Protein AF-A0A6H9GE14-F1 (afdb_monomer_lite)

Radius of gyration: 28.81 Å; chains: 1; bounding box: 55×32×83 Å

Organism: NCBI:txid2517783

pLDDT: mean 82.36, std 14.56, range [34.03, 95.12]

Sequence (106 aa):
MEIQNILEEEDREVFMILSQTYLEWKEAVRRQARQEALEEGLQAGLEEERRGMIENLLQVRFGQLDDSFNLVIEGLLSLSPGESSRLLIESAREELFKRFCDLTPQ

Foldseek 3Di:
DPVVVVVVVVVVVVVVVVVVVVVVVVVVVVVVVVVVVVVVVVVVVVLVVLLVVLLVLCCVQPNDDDPLCPQLSVVLSPDDPVVSVCCSVPPDPVVSCCVRVVPPDD

Secondary structure (DSSP, 8-state):
--HHHHHHHHHHHHHHHHHHHHHHHHHHHHHHHHHHHHHHHHHHHHHHHHHHHHHHHHHHHHSS--TTHHHHHHHHHHS-HHHHHHHHHH--HHHHHHHHTS----

Structure (mmCIF, N/CA/C/O backbone):
data_AF-A0A6H9GE14-F1
#
_entry.id   AF-A0A6H9GE14-F1
#
loop_
_atom_site.group_PDB
_atom_site.id
_atom_site.type_symbol
_atom_site.label_atom_id
_atom_site.label_alt_id
_atom_site.label_comp_id
_atom_site.label_asym_id
_atom_site.label_entity_id
_atom_site.label_seq_id
_atom_site.pdbx_PDB_ins_code
_atom_site.Cartn_x
_atom_site.Cartn_y
_atom_site.Cartn_z
_atom_site.occupancy
_atom_site.B_iso_or_equiv
_atom_site.auth_seq_id
_atom_site.auth_comp_id
_atom_site.auth_asym_id
_atom_site.auth_atom_id
_atom_site.pdbx_PDB_model_num
ATOM 1 N N . MET A 1 1 ? 36.134 -4.256 -63.008 1.00 47.47 1 MET A N 1
ATOM 2 C CA . MET A 1 1 ? 34.728 -4.560 -62.667 1.00 47.47 1 MET A CA 1
ATOM 3 C C . MET A 1 1 ? 34.713 -5.024 -61.210 1.00 47.47 1 MET A C 1
ATOM 5 O O . MET A 1 1 ? 34.406 -6.168 -60.939 1.00 47.47 1 MET A O 1
ATOM 9 N N . GLU A 1 2 ? 35.164 -4.162 -60.290 1.00 50.88 2 GLU A N 1
ATOM 10 C CA . GLU A 1 2 ? 35.432 -4.533 -58.879 1.00 50.88 2 GLU A CA 1
ATOM 11 C C . GLU A 1 2 ? 34.787 -3.550 -57.886 1.00 50.88 2 GLU A C 1
ATOM 13 O O . GLU A 1 2 ? 34.406 -3.944 -56.795 1.00 50.88 2 GLU A O 1
ATOM 18 N N . ILE A 1 3 ? 34.552 -2.296 -58.294 1.00 48.44 3 ILE A N 1
ATOM 19 C CA . ILE A 1 3 ? 33.954 -1.254 -57.439 1.00 48.44 3 ILE A CA 1
ATOM 20 C C . ILE A 1 3 ? 32.456 -1.504 -57.169 1.00 48.44 3 ILE A C 1
ATOM 22 O O . ILE A 1 3 ? 31.959 -1.144 -56.110 1.00 48.44 3 ILE A O 1
ATOM 26 N N . GLN A 1 4 ? 31.735 -2.155 -58.091 1.00 46.47 4 GLN A N 1
ATOM 27 C CA . GLN A 1 4 ? 30.304 -2.456 -57.913 1.00 46.47 4 GLN A CA 1
ATOM 28 C C . GLN A 1 4 ? 30.044 -3.562 -56.876 1.00 46.47 4 GLN A C 1
ATOM 30 O O . GLN A 1 4 ? 29.018 -3.520 -56.215 1.00 46.47 4 GLN A O 1
ATOM 35 N N . ASN A 1 5 ? 30.979 -4.503 -56.689 1.00 53.50 5 ASN A N 1
ATOM 36 C CA . ASN A 1 5 ? 30.826 -5.581 -55.702 1.00 53.50 5 ASN A CA 1
ATOM 37 C C . ASN A 1 5 ? 31.083 -5.106 -54.265 1.00 53.50 5 ASN A C 1
ATOM 39 O O . ASN A 1 5 ? 30.435 -5.591 -53.350 1.00 53.50 5 ASN A O 1
ATOM 43 N N . ILE A 1 6 ? 32.005 -4.157 -54.062 1.00 51.50 6 ILE A N 1
ATOM 44 C CA . ILE A 1 6 ? 32.361 -3.665 -52.719 1.00 51.50 6 ILE A CA 1
ATOM 45 C C . ILE A 1 6 ? 31.201 -2.865 -52.109 1.00 51.50 6 ILE A C 1
ATOM 47 O O . ILE A 1 6 ? 30.868 -3.077 -50.950 1.00 51.50 6 ILE A O 1
ATOM 51 N N . LEU A 1 7 ? 30.534 -2.024 -52.911 1.00 52.91 7 LEU A N 1
ATOM 52 C CA . LEU A 1 7 ? 29.354 -1.267 -52.475 1.00 52.91 7 LEU A CA 1
ATOM 53 C C . LEU A 1 7 ? 28.173 -2.187 -52.112 1.00 52.91 7 LEU A C 1
ATOM 55 O O . LEU A 1 7 ? 27.518 -1.949 -51.107 1.00 52.91 7 LEU A O 1
ATOM 59 N N . GLU A 1 8 ? 27.932 -3.272 -52.861 1.00 60.59 8 GLU A N 1
ATOM 60 C CA . GLU A 1 8 ? 26.873 -4.238 -52.517 1.00 60.59 8 GLU A CA 1
ATOM 61 C C . GLU A 1 8 ? 27.186 -5.068 -51.260 1.00 60.59 8 GLU A C 1
ATOM 63 O O . GLU A 1 8 ? 26.264 -5.433 -50.528 1.00 60.59 8 GLU A O 1
ATOM 68 N N . GLU A 1 9 ? 28.456 -5.396 -51.008 1.00 61.00 9 GLU A N 1
ATOM 69 C CA . GLU A 1 9 ? 28.880 -6.148 -49.819 1.00 61.00 9 GLU A CA 1
ATOM 70 C C . GLU A 1 9 ? 28.808 -5.270 -48.556 1.00 61.00 9 GLU A C 1
ATOM 72 O O . GLU A 1 9 ? 28.245 -5.694 -47.546 1.00 61.00 9 GLU A O 1
ATOM 77 N N . GLU A 1 10 ? 29.281 -4.020 -48.638 1.00 60.06 10 GLU A N 1
ATOM 78 C CA . GLU A 1 10 ? 29.185 -3.022 -47.562 1.00 60.06 10 GLU A CA 1
ATOM 79 C C . GLU A 1 10 ? 27.720 -2.672 -47.248 1.00 60.06 10 GLU A C 1
ATOM 81 O O . GLU A 1 10 ? 27.325 -2.652 -46.080 1.00 60.06 10 GLU A O 1
ATOM 86 N N . ASP A 1 11 ? 26.872 -2.491 -48.269 1.00 61.00 11 ASP A N 1
ATOM 87 C CA . ASP A 1 11 ? 25.435 -2.240 -48.088 1.00 61.00 11 ASP A CA 1
ATOM 88 C C . ASP A 1 11 ? 24.718 -3.436 -47.430 1.00 61.00 11 ASP A C 1
ATOM 90 O O . ASP A 1 11 ? 23.806 -3.257 -46.614 1.00 61.00 11 ASP A O 1
ATOM 94 N N . ARG A 1 12 ? 25.144 -4.672 -47.729 1.00 65.38 12 ARG A N 1
ATOM 95 C CA . ARG A 1 12 ? 24.634 -5.890 -47.072 1.00 65.38 12 ARG A CA 1
ATOM 96 C C . ARG A 1 12 ? 25.097 -6.004 -45.628 1.00 65.38 12 ARG A C 1
ATOM 98 O O . ARG A 1 12 ? 24.292 -6.386 -44.778 1.00 65.38 12 ARG A O 1
ATOM 105 N N . GLU A 1 13 ? 26.354 -5.688 -45.342 1.00 68.62 13 GLU A N 1
ATOM 106 C CA . GLU A 1 13 ? 26.904 -5.721 -43.987 1.00 68.62 13 GLU A CA 1
ATOM 107 C C . GLU A 1 13 ? 26.214 -4.676 -43.099 1.00 68.62 13 GLU A C 1
ATOM 109 O O . GLU A 1 13 ? 25.724 -5.006 -42.016 1.00 68.62 13 GLU A O 1
ATOM 114 N N . VAL A 1 14 ? 26.041 -3.451 -43.603 1.00 68.88 14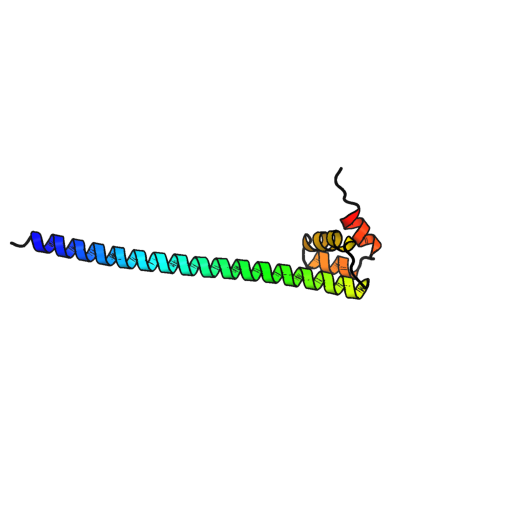 VAL A N 1
ATOM 115 C CA . VAL A 1 14 ? 25.290 -2.385 -42.923 1.00 68.88 14 VAL A CA 1
ATOM 116 C C . VAL A 1 14 ? 23.832 -2.792 -42.705 1.00 68.88 14 VAL A C 1
ATOM 118 O O . VAL A 1 14 ? 23.313 -2.636 -41.599 1.00 68.88 14 VAL A O 1
ATOM 121 N N . PHE A 1 15 ? 23.162 -3.368 -43.706 1.00 64.50 15 PHE A N 1
ATOM 122 C CA . PHE A 1 15 ? 21.787 -3.855 -43.560 1.00 64.50 15 PHE A CA 1
ATOM 123 C C . PHE A 1 15 ? 21.664 -4.984 -42.524 1.00 64.50 15 PHE A C 1
ATOM 125 O O . PHE A 1 15 ? 20.700 -5.019 -41.751 1.00 64.50 15 PHE A O 1
ATOM 132 N N . MET A 1 16 ? 22.639 -5.894 -42.475 1.00 65.50 16 MET A N 1
ATOM 133 C CA . MET A 1 16 ? 22.686 -6.994 -41.511 1.00 65.50 16 MET A CA 1
ATOM 134 C C . MET A 1 16 ? 22.879 -6.473 -40.083 1.00 65.50 16 MET A C 1
ATOM 136 O O . MET A 1 16 ? 22.131 -6.865 -39.186 1.00 65.50 16 MET A O 1
ATOM 140 N N . ILE A 1 17 ? 23.803 -5.529 -39.884 1.00 74.19 17 ILE A N 1
ATOM 141 C CA . ILE A 1 17 ? 24.044 -4.873 -38.592 1.00 74.19 17 ILE A CA 1
ATOM 142 C C . ILE A 1 17 ? 22.808 -4.080 -38.151 1.00 74.19 17 ILE A C 1
ATOM 144 O O . ILE A 1 17 ? 22.381 -4.189 -37.002 1.00 74.19 17 ILE A O 1
ATOM 148 N N . LEU A 1 18 ? 22.181 -3.313 -39.046 1.00 67.81 18 LEU A N 1
ATOM 149 C CA . LEU A 1 18 ? 20.974 -2.543 -38.724 1.00 67.81 18 LEU A CA 1
ATOM 150 C C . LEU A 1 18 ? 19.780 -3.447 -38.387 1.00 67.81 18 LEU A C 1
ATOM 152 O O . LEU A 1 18 ? 19.027 -3.158 -37.458 1.00 67.81 18 LEU A O 1
ATOM 156 N N . SER A 1 19 ? 19.625 -4.573 -39.085 1.00 74.62 19 SER A N 1
ATOM 157 C CA . SER A 1 19 ? 18.585 -5.564 -38.780 1.00 74.62 19 SER A CA 1
ATOM 158 C C . SER A 1 19 ? 18.813 -6.227 -37.420 1.00 74.62 19 SER A C 1
ATOM 160 O O . SER A 1 19 ? 17.869 -6.390 -36.643 1.00 74.62 19 SER A O 1
ATOM 162 N N . GLN A 1 20 ? 20.067 -6.566 -37.112 1.00 75.75 20 GLN A N 1
ATOM 163 C CA . GLN A 1 20 ? 20.462 -7.168 -35.842 1.00 75.75 20 GLN A CA 1
ATOM 164 C C . GLN A 1 20 ? 20.272 -6.189 -34.674 1.00 75.75 20 GLN A C 1
ATOM 166 O O . GLN A 1 20 ? 19.603 -6.516 -33.697 1.00 75.75 20 GLN A O 1
ATOM 171 N N . THR A 1 21 ? 20.765 -4.959 -34.808 1.00 80.25 21 THR A N 1
ATOM 172 C CA . THR A 1 21 ? 20.618 -3.906 -33.789 1.00 80.25 21 THR A CA 1
ATOM 173 C C . THR A 1 21 ? 19.156 -3.516 -33.561 1.00 80.25 21 THR A C 1
ATOM 175 O O . THR A 1 21 ? 18.749 -3.307 -32.419 1.00 80.25 21 THR A O 1
ATOM 178 N N . TYR A 1 22 ? 18.324 -3.482 -34.608 1.00 69.69 22 TYR A N 1
ATOM 179 C CA . TYR A 1 22 ? 16.879 -3.284 -34.460 1.00 69.69 22 TYR A CA 1
ATOM 180 C C . TYR A 1 22 ? 16.215 -4.427 -33.681 1.00 69.69 22 TYR A C 1
ATOM 182 O O . TYR A 1 22 ? 15.356 -4.183 -32.826 1.00 69.69 22 TYR A O 1
ATOM 190 N N . LEU A 1 23 ? 16.605 -5.677 -33.952 1.00 79.12 23 LEU A N 1
ATOM 191 C CA . LEU A 1 23 ? 16.084 -6.838 -33.235 1.00 79.12 23 LEU A CA 1
ATOM 192 C C . LEU A 1 23 ? 16.498 -6.812 -31.758 1.00 79.12 23 LEU A C 1
ATOM 194 O O . LEU A 1 23 ? 15.642 -6.979 -30.887 1.00 79.12 23 LEU A O 1
ATOM 198 N N . GLU A 1 24 ? 17.765 -6.516 -31.477 1.00 90.06 24 GLU A N 1
ATOM 199 C CA . GLU A 1 24 ? 18.302 -6.348 -30.122 1.00 90.06 24 GLU A CA 1
ATOM 200 C C . GLU A 1 24 ? 17.590 -5.227 -29.366 1.00 90.06 24 GLU A C 1
ATOM 202 O O . GLU A 1 24 ? 17.160 -5.422 -28.227 1.00 90.06 24 GLU A O 1
ATOM 207 N N . TRP A 1 25 ? 17.384 -4.075 -30.009 1.00 83.19 25 TRP A N 1
ATOM 208 C CA . TRP A 1 25 ? 16.629 -2.966 -29.434 1.00 83.19 25 TRP A CA 1
ATOM 209 C C . TRP A 1 25 ? 15.188 -3.376 -29.112 1.00 83.19 25 TRP A C 1
ATOM 211 O O . TRP A 1 25 ? 14.699 -3.131 -28.008 1.00 83.19 25 TRP A O 1
ATOM 221 N N . LYS A 1 26 ? 14.508 -4.076 -30.027 1.00 81.38 26 LYS A N 1
ATOM 222 C CA . LYS A 1 26 ? 13.135 -4.559 -29.817 1.00 81.38 26 LYS A CA 1
ATOM 223 C C . LYS A 1 26 ? 13.048 -5.556 -28.662 1.00 81.38 26 LYS A C 1
ATOM 225 O O . LYS A 1 26 ? 12.070 -5.561 -27.911 1.00 81.38 26 LYS A O 1
ATOM 230 N N . GLU A 1 27 ? 14.037 -6.429 -28.519 1.00 91.06 27 GLU A N 1
ATOM 231 C CA . GLU A 1 27 ? 14.129 -7.348 -27.386 1.00 91.06 27 GLU A CA 1
ATOM 232 C C . GLU A 1 27 ? 14.429 -6.629 -26.073 1.00 91.06 27 GLU A C 1
ATOM 234 O O . GLU A 1 27 ? 13.821 -6.972 -25.056 1.00 91.06 27 GLU A O 1
ATOM 239 N N . ALA A 1 28 ? 15.300 -5.620 -26.094 1.00 90.75 28 ALA A N 1
ATOM 240 C CA . ALA A 1 28 ? 15.600 -4.781 -24.940 1.00 90.75 28 ALA A CA 1
ATOM 241 C C . ALA A 1 28 ? 14.349 -4.038 -24.456 1.00 90.75 28 ALA A C 1
ATOM 243 O O . ALA A 1 28 ? 13.999 -4.158 -23.284 1.00 90.75 28 ALA A O 1
ATOM 244 N N . VAL A 1 29 ? 13.605 -3.396 -25.363 1.00 83.12 29 VAL A N 1
ATOM 245 C CA . VAL A 1 29 ? 12.331 -2.724 -25.051 1.00 83.12 29 VAL A CA 1
ATOM 246 C C . VAL A 1 29 ? 11.318 -3.705 -24.461 1.00 83.12 29 VAL A C 1
ATOM 248 O O . VAL A 1 29 ? 10.690 -3.418 -23.448 1.00 83.12 29 VAL A O 1
ATOM 251 N N . ARG A 1 30 ? 11.178 -4.908 -25.035 1.00 89.75 30 ARG A N 1
ATOM 252 C CA . ARG A 1 30 ? 10.288 -5.939 -24.468 1.00 89.75 30 ARG A CA 1
ATOM 253 C C . ARG A 1 30 ? 10.735 -6.417 -23.091 1.00 89.75 30 ARG A C 1
ATOM 255 O O . ARG A 1 30 ? 9.893 -6.784 -22.277 1.00 89.75 30 ARG A O 1
ATOM 262 N N . ARG A 1 31 ? 12.044 -6.506 -22.849 1.00 92.56 31 ARG A N 1
ATOM 263 C CA . ARG A 1 31 ? 12.591 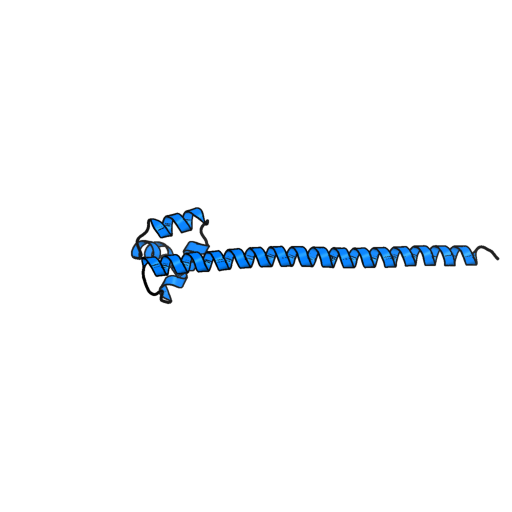-6.906 -21.550 1.00 92.56 31 ARG A CA 1
ATOM 264 C C . ARG A 1 31 ? 12.309 -5.832 -20.507 1.00 92.56 31 ARG A C 1
ATOM 266 O O . ARG A 1 31 ? 11.829 -6.190 -19.439 1.00 92.56 31 ARG A O 1
ATOM 273 N N . GLN A 1 32 ? 12.526 -4.569 -20.858 1.00 91.62 32 GLN A N 1
ATOM 274 C CA . GLN A 1 32 ? 12.211 -3.424 -20.015 1.00 91.62 32 GLN A CA 1
ATOM 275 C C . GLN A 1 32 ? 10.715 -3.377 -19.686 1.00 91.62 32 GLN A C 1
ATOM 277 O O . GLN A 1 32 ? 10.361 -3.403 -18.516 1.00 91.62 32 GLN A O 1
ATOM 282 N N . ALA A 1 33 ? 9.836 -3.466 -20.688 1.00 88.44 33 ALA A N 1
ATOM 283 C CA . ALA A 1 33 ? 8.389 -3.458 -20.462 1.00 88.44 33 ALA A CA 1
ATOM 284 C C . ALA A 1 33 ? 7.914 -4.603 -19.544 1.00 88.44 33 ALA A C 1
ATOM 286 O O . ALA A 1 33 ? 6.990 -4.433 -18.758 1.00 88.44 33 ALA A O 1
ATOM 287 N N . ARG A 1 34 ? 8.546 -5.786 -19.612 1.00 92.88 34 ARG A N 1
ATOM 288 C CA . ARG A 1 34 ? 8.251 -6.888 -18.677 1.00 92.88 34 ARG A CA 1
ATOM 289 C C . ARG A 1 34 ? 8.731 -6.610 -17.255 1.00 92.88 34 ARG A C 1
ATOM 291 O O . ARG A 1 34 ? 8.098 -7.090 -16.324 1.00 92.88 34 ARG A O 1
ATOM 298 N N . GLN A 1 35 ? 9.858 -5.919 -17.098 1.00 92.50 35 GLN A N 1
ATOM 299 C CA . GLN A 1 35 ? 10.365 -5.527 -15.784 1.00 92.50 35 GLN A CA 1
ATOM 300 C C . GLN A 1 35 ? 9.458 -4.468 -15.162 1.00 92.50 35 GLN A C 1
ATOM 302 O O . GLN A 1 35 ? 8.999 -4.676 -14.047 1.00 92.50 35 GLN A O 1
ATOM 307 N N . GLU A 1 36 ? 9.107 -3.427 -15.918 1.00 90.19 36 GLU A N 1
ATOM 308 C CA . GLU A 1 36 ? 8.164 -2.386 -15.490 1.00 90.19 36 GLU A CA 1
ATOM 309 C C . GLU A 1 36 ? 6.814 -3.000 -15.091 1.00 90.19 36 GLU A C 1
ATOM 311 O O . GLU A 1 36 ? 6.343 -2.786 -13.981 1.00 90.19 36 GLU A O 1
ATOM 316 N N . ALA A 1 37 ? 6.244 -3.877 -15.926 1.00 90.38 37 ALA A N 1
ATOM 317 C CA . ALA A 1 37 ? 4.985 -4.550 -15.604 1.00 90.38 37 ALA A CA 1
ATOM 318 C C . ALA A 1 37 ? 5.072 -5.452 -14.356 1.00 90.38 37 ALA A C 1
ATOM 320 O O . ALA A 1 37 ? 4.091 -5.600 -13.628 1.00 90.38 37 ALA A O 1
ATOM 321 N N . LEU A 1 38 ? 6.225 -6.084 -14.107 1.00 92.62 38 LEU A N 1
ATOM 322 C CA . LEU A 1 38 ? 6.440 -6.887 -12.902 1.00 92.62 38 LEU A CA 1
ATOM 323 C C . LEU A 1 38 ? 6.532 -6.002 -11.655 1.00 92.62 38 LEU A C 1
ATOM 325 O O . LEU A 1 38 ? 5.968 -6.358 -10.624 1.00 92.62 38 LEU A O 1
ATOM 329 N N . GLU A 1 39 ? 7.233 -4.873 -11.747 1.00 90.81 39 GLU A N 1
ATOM 330 C CA . GLU A 1 39 ? 7.359 -3.900 -10.659 1.00 90.81 39 GLU A CA 1
ATOM 331 C C . GLU A 1 39 ? 6.006 -3.268 -10.322 1.00 90.81 39 GLU A C 1
ATOM 333 O O . GLU A 1 39 ? 5.608 -3.274 -9.158 1.00 90.81 39 GLU A O 1
ATOM 338 N N . GLU A 1 40 ? 5.255 -2.818 -11.330 1.00 89.69 40 GLU A N 1
ATOM 339 C CA . GLU A 1 40 ? 3.890 -2.306 -11.164 1.00 89.69 40 GLU A CA 1
ATOM 340 C C . GLU A 1 40 ? 2.965 -3.362 -10.551 1.00 89.69 40 GLU A C 1
ATOM 342 O O . GLU A 1 40 ? 2.234 -3.078 -9.602 1.00 89.69 40 GLU A O 1
ATOM 347 N N . GLY A 1 41 ? 3.024 -4.602 -11.050 1.00 91.19 41 GLY A N 1
ATOM 348 C CA . GLY A 1 41 ? 2.219 -5.705 -10.530 1.00 91.19 41 GLY A CA 1
ATOM 349 C C . GLY A 1 41 ? 2.554 -6.058 -9.080 1.00 91.19 41 GLY A C 1
ATOM 350 O O . GLY A 1 41 ? 1.650 -6.320 -8.286 1.00 91.19 41 GLY A O 1
ATOM 351 N N . LEU A 1 42 ? 3.837 -6.034 -8.709 1.00 91.06 42 LEU A N 1
ATOM 352 C CA . LEU A 1 42 ? 4.271 -6.257 -7.332 1.00 91.06 42 LEU A CA 1
ATOM 353 C C . LEU A 1 42 ? 3.793 -5.128 -6.417 1.00 91.06 42 LEU A C 1
ATOM 355 O O . LEU A 1 42 ? 3.278 -5.406 -5.337 1.00 91.06 42 LEU A O 1
ATOM 359 N N . GLN A 1 43 ? 3.931 -3.875 -6.851 1.00 87.94 43 GLN A N 1
ATOM 360 C CA . GLN A 1 43 ? 3.490 -2.717 -6.080 1.00 87.94 43 GLN A CA 1
ATOM 361 C C . GLN A 1 43 ? 1.973 -2.743 -5.855 1.00 87.94 43 GLN A C 1
ATOM 363 O O . GLN A 1 43 ? 1.528 -2.626 -4.715 1.00 87.94 43 GLN A O 1
ATOM 368 N N . ALA A 1 44 ? 1.191 -2.992 -6.909 1.00 88.62 44 ALA A N 1
ATOM 369 C CA . ALA A 1 44 ? -0.261 -3.125 -6.810 1.00 88.62 44 ALA A CA 1
ATOM 370 C C . ALA A 1 44 ? -0.668 -4.286 -5.887 1.00 88.62 44 ALA A C 1
ATOM 372 O O . ALA A 1 44 ? -1.558 -4.133 -5.054 1.00 88.62 44 ALA A O 1
ATOM 373 N N . GLY A 1 45 ? 0.013 -5.434 -5.985 1.00 87.06 45 GLY A N 1
ATOM 374 C CA . GLY A 1 45 ? -0.230 -6.576 -5.103 1.00 87.06 45 GLY A CA 1
ATOM 375 C C . GLY A 1 45 ? 0.069 -6.268 -3.634 1.00 87.06 45 GLY A C 1
ATOM 376 O O . GLY A 1 45 ? -0.703 -6.649 -2.760 1.00 87.06 45 GLY A O 1
ATOM 377 N N . LEU A 1 46 ? 1.154 -5.544 -3.349 1.00 87.00 46 LEU A N 1
ATOM 378 C CA . LEU A 1 46 ? 1.503 -5.128 -1.987 1.00 87.00 46 LEU A CA 1
ATOM 379 C C . LEU A 1 46 ? 0.501 -4.122 -1.409 1.00 87.00 46 LEU A C 1
ATOM 381 O O . LEU A 1 46 ? 0.191 -4.189 -0.219 1.00 87.00 46 LEU A O 1
ATOM 385 N N . GLU A 1 47 ? -0.001 -3.195 -2.225 1.00 88.44 47 GLU A N 1
ATOM 386 C CA . GLU A 1 47 ? -1.023 -2.231 -1.808 1.00 88.44 47 GLU A CA 1
ATOM 387 C C . GLU A 1 47 ? -2.363 -2.912 -1.512 1.00 88.44 47 GLU A C 1
ATOM 389 O O . GLU A 1 47 ? -2.968 -2.631 -0.474 1.00 88.44 47 GLU A O 1
ATOM 394 N N . GLU A 1 48 ? -2.782 -3.855 -2.358 1.00 90.56 48 GLU A N 1
ATOM 395 C CA . GLU A 1 48 ? -4.014 -4.625 -2.163 1.00 90.56 48 GLU A CA 1
ATOM 396 C C . GLU A 1 48 ? -3.930 -5.540 -0.932 1.00 90.56 48 GLU A C 1
ATOM 398 O O . GLU A 1 48 ? -4.817 -5.522 -0.078 1.00 90.56 48 GLU A O 1
ATOM 403 N N . GLU A 1 49 ? -2.824 -6.272 -0.763 1.00 90.50 49 GLU A N 1
ATOM 404 C CA . GLU A 1 49 ? -2.573 -7.075 0.443 1.00 90.50 49 GLU A CA 1
ATOM 405 C C . GLU A 1 49 ? -2.588 -6.205 1.705 1.00 90.50 49 GLU A C 1
ATOM 407 O O . GLU A 1 49 ? -3.150 -6.577 2.740 1.00 90.50 49 GLU A O 1
ATOM 412 N N . ARG A 1 50 ? -2.008 -5.002 1.626 1.00 90.00 50 ARG A N 1
ATOM 413 C CA . ARG A 1 50 ? -2.005 -4.068 2.750 1.00 90.00 50 ARG A CA 1
ATOM 414 C C . ARG A 1 50 ? -3.409 -3.569 3.082 1.00 90.00 50 ARG A C 1
ATOM 416 O O . ARG A 1 50 ? -3.743 -3.493 4.266 1.00 90.00 50 ARG A O 1
ATOM 423 N N . ARG A 1 51 ? -4.227 -3.249 2.079 1.00 94.38 51 ARG A N 1
ATOM 424 C CA . ARG A 1 51 ? -5.641 -2.898 2.271 1.00 94.38 51 ARG A CA 1
ATOM 425 C C . ARG A 1 51 ? -6.393 -4.043 2.943 1.00 94.38 51 ARG A C 1
ATOM 427 O O . ARG A 1 51 ? -6.986 -3.827 4.000 1.00 94.38 51 ARG A O 1
ATOM 434 N N . GLY A 1 52 ? -6.277 -5.259 2.412 1.00 92.88 52 GLY A N 1
ATOM 435 C CA . GLY A 1 52 ? -6.932 -6.443 2.969 1.00 92.88 52 GLY A CA 1
ATOM 436 C C . GLY A 1 52 ? -6.517 -6.739 4.414 1.00 92.88 52 GLY A C 1
ATOM 437 O O . GLY A 1 52 ? -7.358 -7.071 5.251 1.00 92.88 52 GLY A O 1
ATOM 438 N N . MET A 1 53 ? -5.238 -6.551 4.762 1.00 90.94 53 MET A N 1
ATOM 439 C CA . MET A 1 53 ? -4.764 -6.682 6.146 1.00 90.94 53 MET A CA 1
ATOM 440 C C . MET A 1 53 ? -5.445 -5.673 7.082 1.00 90.94 53 MET A C 1
ATOM 442 O O . MET A 1 53 ? -5.866 -6.043 8.182 1.00 90.94 53 MET A O 1
ATOM 446 N N . ILE A 1 54 ? -5.540 -4.407 6.667 1.00 92.38 54 ILE A N 1
ATOM 447 C CA . ILE A 1 54 ? -6.182 -3.341 7.449 1.00 92.38 54 ILE A CA 1
ATOM 448 C C . ILE A 1 54 ? -7.665 -3.660 7.652 1.00 92.38 54 ILE A C 1
ATOM 450 O O . ILE A 1 54 ? -8.143 -3.626 8.785 1.00 92.38 54 ILE A O 1
ATOM 454 N N . GLU A 1 55 ? -8.373 -4.012 6.581 1.00 95.12 55 GLU A N 1
ATOM 455 C CA . GLU A 1 55 ? -9.792 -4.374 6.618 1.00 95.12 55 GLU A CA 1
ATOM 456 C C . GLU A 1 55 ? -10.046 -5.560 7.547 1.00 95.12 55 GLU A C 1
ATOM 458 O O . GLU A 1 55 ? -10.877 -5.476 8.450 1.00 95.12 55 GLU A O 1
ATOM 463 N N . ASN A 1 56 ? -9.273 -6.637 7.411 1.00 91.94 56 ASN A N 1
ATOM 464 C CA . ASN A 1 56 ? -9.417 -7.813 8.262 1.00 91.94 56 ASN A CA 1
ATOM 465 C C . ASN A 1 56 ? -9.188 -7.476 9.746 1.00 91.94 56 ASN A C 1
ATOM 467 O O . ASN A 1 56 ? -9.963 -7.880 10.612 1.00 91.94 56 ASN A O 1
ATOM 471 N N . LEU A 1 57 ? -8.163 -6.679 10.065 1.00 89.19 57 LEU A N 1
ATOM 472 C CA . LEU A 1 57 ? -7.908 -6.265 11.448 1.00 89.19 57 LEU A CA 1
ATOM 473 C C . LEU A 1 57 ? -9.029 -5.388 12.010 1.00 89.19 57 LEU A C 1
ATOM 475 O O . LEU A 1 57 ? -9.448 -5.593 13.151 1.00 89.19 57 LEU A O 1
ATOM 479 N N . LEU A 1 58 ? -9.537 -4.438 11.226 1.00 91.38 58 LEU A N 1
ATOM 480 C CA . LEU A 1 58 ? -10.689 -3.630 11.623 1.00 91.38 58 LEU A CA 1
ATOM 481 C C . LEU A 1 58 ? -11.915 -4.516 11.858 1.00 91.38 58 LEU A C 1
ATOM 483 O O . LEU A 1 58 ? -12.603 -4.335 12.863 1.00 91.38 58 LEU A O 1
ATOM 487 N N . GLN A 1 59 ? -12.147 -5.507 10.995 1.00 92.06 59 GLN A N 1
ATOM 488 C CA . GLN A 1 59 ? -13.261 -6.438 11.128 1.00 92.06 59 GLN A CA 1
ATOM 489 C C . GLN A 1 59 ? -13.146 -7.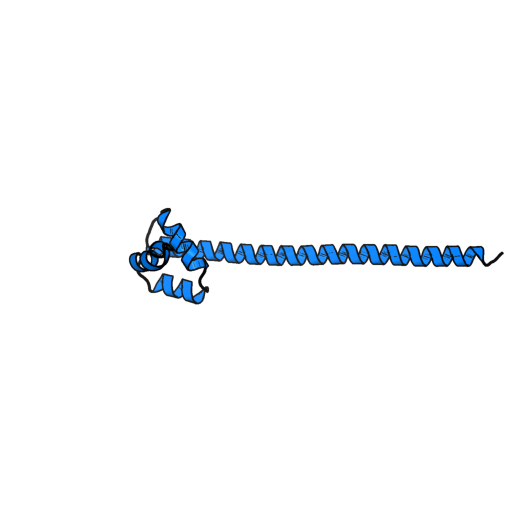291 12.400 1.00 92.06 59 GLN A C 1
ATOM 491 O O . GLN A 1 59 ? -14.120 -7.462 13.136 1.00 92.06 59 GLN A O 1
ATOM 496 N N . VAL A 1 60 ? -11.945 -7.788 12.707 1.00 89.06 60 VAL A N 1
ATOM 497 C CA . VAL A 1 60 ? -11.667 -8.554 13.933 1.00 89.06 60 VAL A CA 1
ATOM 498 C C . VAL A 1 60 ? -11.872 -7.700 15.188 1.00 89.06 60 VAL A C 1
ATOM 500 O O . VAL A 1 60 ? -12.390 -8.201 16.186 1.00 89.06 60 VAL A O 1
ATOM 503 N N . ARG A 1 61 ? -11.484 -6.419 15.165 1.00 88.00 61 ARG A N 1
ATOM 504 C CA . ARG A 1 61 ? -11.588 -5.528 16.336 1.00 88.00 61 ARG A CA 1
ATOM 505 C C . ARG A 1 61 ? -12.987 -4.962 16.547 1.00 88.00 61 ARG A C 1
ATOM 507 O O . ARG A 1 61 ? -13.416 -4.825 17.691 1.00 88.00 61 ARG A O 1
ATOM 514 N N . PHE A 1 62 ? -13.671 -4.589 15.471 1.00 90.31 62 PHE A N 1
ATOM 515 C CA . PHE A 1 62 ? -14.881 -3.766 15.531 1.00 90.31 62 PHE A CA 1
ATOM 516 C C . PHE A 1 62 ? -16.129 -4.445 14.960 1.00 90.31 62 PHE A C 1
ATOM 518 O O . PHE A 1 62 ? -17.214 -3.865 15.037 1.00 90.31 62 PHE A O 1
ATOM 525 N N . GLY A 1 63 ? -16.007 -5.670 14.446 1.00 89.69 63 GLY A N 1
ATOM 526 C CA . GLY A 1 63 ? -17.111 -6.423 13.861 1.00 89.69 63 GLY A CA 1
ATOM 527 C C . GLY A 1 63 ? -17.333 -6.075 12.391 1.00 89.69 63 GLY A C 1
ATOM 528 O O . GLY A 1 63 ? -16.389 -5.807 11.660 1.00 89.69 63 GLY A O 1
ATOM 529 N N . GLN A 1 64 ? -18.582 -6.119 11.922 1.00 90.88 64 GLN A N 1
ATOM 530 C CA . GLN A 1 64 ? -18.872 -5.801 10.522 1.00 90.88 64 GLN A CA 1
ATOM 531 C C . GLN A 1 64 ? -18.453 -4.368 10.175 1.00 90.88 64 GLN A C 1
ATOM 533 O O . GLN A 1 64 ? -18.775 -3.421 10.896 1.00 90.88 64 GLN A O 1
ATOM 538 N N . LEU A 1 65 ? -17.748 -4.243 9.052 1.00 91.50 65 LEU A N 1
ATOM 539 C CA . LEU A 1 65 ? -17.389 -2.967 8.457 1.00 91.50 65 LEU A CA 1
ATOM 540 C C . LEU A 1 65 ? -18.538 -2.502 7.565 1.00 91.50 65 LEU A C 1
ATOM 542 O O . LEU A 1 65 ? -19.016 -3.251 6.716 1.00 91.50 65 LEU A O 1
ATOM 546 N N . ASP A 1 66 ? -18.983 -1.275 7.797 1.00 92.25 66 ASP A N 1
ATOM 547 C CA . ASP A 1 66 ? -19.916 -0.551 6.943 1.00 92.25 66 ASP A CA 1
ATOM 548 C C . ASP A 1 66 ? -19.156 0.501 6.112 1.00 92.25 66 ASP A C 1
ATOM 550 O O . ASP A 1 66 ? -17.953 0.716 6.295 1.00 92.25 66 ASP A O 1
ATOM 554 N N . ASP A 1 67 ? -19.866 1.199 5.225 1.00 91.62 67 ASP A N 1
ATOM 555 C CA . ASP A 1 67 ? -19.275 2.200 4.327 1.00 91.62 67 ASP A CA 1
ATOM 556 C C . ASP A 1 67 ? -18.575 3.357 5.062 1.00 91.62 67 ASP A C 1
ATOM 558 O O . ASP A 1 67 ? -17.752 4.060 4.470 1.00 91.62 67 ASP A O 1
ATOM 562 N N . SER A 1 68 ? -18.859 3.566 6.353 1.00 89.56 68 SER A N 1
ATOM 563 C CA . SER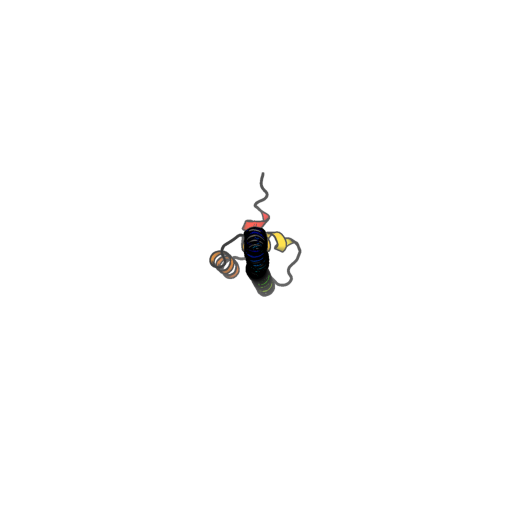 A 1 68 ? -18.225 4.632 7.133 1.00 89.56 68 SER A CA 1
ATOM 564 C C . SER A 1 68 ? -16.741 4.354 7.405 1.00 89.56 68 SER A C 1
ATOM 566 O O . SER A 1 68 ? -15.969 5.295 7.601 1.00 89.56 68 SER A O 1
ATOM 568 N N . PHE A 1 69 ? -16.306 3.089 7.339 1.00 93.69 69 PHE A N 1
ATOM 569 C CA . PHE A 1 69 ? -14.898 2.716 7.485 1.00 93.69 69 PHE A CA 1
ATOM 570 C C . PHE A 1 69 ? -14.042 3.047 6.267 1.00 93.69 69 PHE A C 1
ATOM 572 O O . PHE A 1 69 ? -12.823 3.084 6.412 1.00 93.69 69 PHE A O 1
ATOM 579 N N . ASN A 1 70 ? -14.629 3.334 5.101 1.00 93.38 70 ASN A N 1
ATOM 580 C CA . ASN A 1 70 ? -13.857 3.616 3.888 1.00 93.38 70 ASN A CA 1
ATOM 581 C C . ASN A 1 70 ? -12.857 4.762 4.107 1.00 93.38 70 ASN A C 1
ATOM 583 O O . ASN A 1 70 ? -11.676 4.614 3.812 1.00 93.38 70 ASN A O 1
ATOM 587 N N . LEU A 1 71 ? -13.287 5.863 4.733 1.00 93.56 71 LEU A N 1
ATOM 588 C CA . LEU A 1 71 ? -12.403 6.994 5.052 1.00 93.56 71 LEU A CA 1
ATOM 589 C C . LEU A 1 71 ? -11.297 6.620 6.050 1.00 93.56 71 LEU A C 1
ATOM 591 O O . LEU A 1 71 ? -10.172 7.103 5.944 1.00 93.56 71 LEU A O 1
ATOM 595 N N . VAL A 1 72 ? -11.597 5.734 7.002 1.00 94.56 72 VAL A N 1
ATOM 596 C CA . VAL A 1 72 ? -10.616 5.227 7.970 1.00 94.56 72 VAL A CA 1
ATOM 597 C C . VAL A 1 72 ? -9.589 4.329 7.281 1.00 94.56 72 VAL A C 1
ATOM 599 O O . VAL A 1 72 ? -8.397 4.457 7.554 1.00 94.56 72 VAL A O 1
ATOM 602 N N . ILE A 1 73 ? -10.026 3.449 6.378 1.00 94.50 73 ILE A N 1
ATOM 603 C CA . ILE A 1 73 ? -9.159 2.548 5.611 1.00 94.50 73 ILE A CA 1
ATOM 604 C C . ILE A 1 73 ? -8.231 3.361 4.706 1.00 94.50 73 ILE A C 1
ATOM 606 O O . ILE A 1 73 ? -7.018 3.171 4.776 1.00 94.50 73 ILE A O 1
AT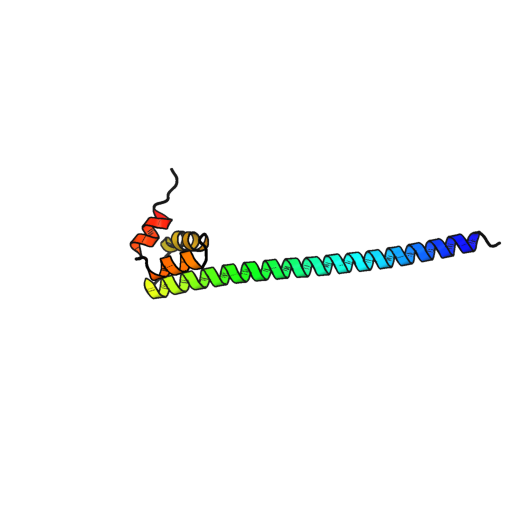OM 610 N N . GLU A 1 74 ? -8.759 4.321 3.940 1.00 94.62 74 GLU A N 1
ATOM 61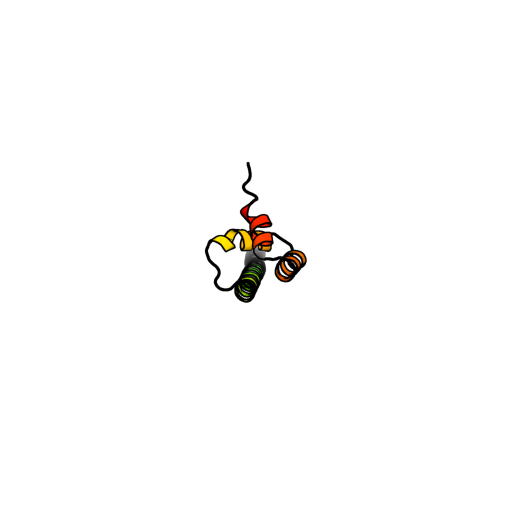1 C CA . GLU A 1 74 ? -7.942 5.226 3.115 1.00 94.62 74 GLU A CA 1
ATOM 612 C C . GLU A 1 74 ? -6.956 6.039 3.965 1.00 94.62 74 GLU A C 1
ATOM 614 O O . GLU A 1 74 ? -5.768 6.150 3.648 1.00 94.62 74 GLU A O 1
ATOM 619 N N . GLY A 1 75 ? -7.421 6.553 5.105 1.00 94.19 75 GLY A N 1
ATOM 620 C CA . GLY A 1 75 ? -6.589 7.262 6.068 1.00 94.19 75 GLY A CA 1
ATOM 621 C C . GLY A 1 75 ? -5.421 6.417 6.577 1.00 94.19 75 GLY A C 1
ATOM 622 O O . GLY A 1 75 ? -4.276 6.868 6.569 1.00 94.19 75 GLY A O 1
ATOM 623 N N . LEU A 1 76 ? -5.676 5.169 6.964 1.00 93.00 76 LEU A N 1
ATOM 624 C CA . LEU A 1 76 ? -4.641 4.228 7.395 1.00 93.00 76 LEU A CA 1
ATOM 625 C C . LEU A 1 76 ? -3.704 3.832 6.247 1.00 93.00 76 LEU A C 1
ATOM 627 O O . LEU A 1 76 ? -2.499 3.692 6.472 1.00 93.00 76 LEU A O 1
ATOM 631 N N . LEU A 1 77 ? -4.227 3.690 5.028 1.00 93.06 77 LEU A N 1
ATOM 632 C CA . LEU A 1 77 ? -3.434 3.385 3.841 1.00 93.06 77 LEU A CA 1
ATOM 633 C C . LEU A 1 77 ? -2.474 4.522 3.472 1.00 93.06 77 LEU A C 1
ATOM 635 O O . LEU A 1 77 ? -1.361 4.246 3.030 1.00 93.06 77 LEU A O 1
ATOM 639 N N . SER A 1 78 ? -2.834 5.776 3.734 1.00 93.31 78 SER A N 1
ATOM 640 C CA . SER A 1 78 ? -1.931 6.916 3.514 1.00 93.31 78 SER A CA 1
ATOM 641 C C . SER A 1 78 ? -0.758 7.005 4.506 1.00 93.31 78 SER A C 1
ATOM 643 O O . SER A 1 78 ? 0.225 7.697 4.241 1.00 93.31 78 SER A O 1
ATOM 645 N N . LEU A 1 79 ? -0.834 6.303 5.644 1.00 90.94 79 LEU A N 1
ATOM 646 C CA . LEU A 1 79 ? 0.238 6.246 6.642 1.00 90.94 79 LEU A CA 1
ATOM 647 C C . LEU A 1 79 ? 1.281 5.181 6.293 1.00 90.94 79 LEU A C 1
ATOM 649 O O . LEU A 1 79 ? 1.003 4.237 5.552 1.00 90.94 79 LEU A O 1
ATOM 653 N N . SER A 1 80 ? 2.468 5.269 6.900 1.00 88.19 80 SER A N 1
ATOM 654 C CA . SER A 1 80 ? 3.444 4.182 6.800 1.00 88.19 80 SER A CA 1
ATOM 655 C C . SER A 1 80 ? 2.917 2.895 7.463 1.00 88.19 80 SER A C 1
ATOM 657 O O . SER A 1 80 ? 2.116 2.965 8.404 1.00 88.19 80 SER A O 1
ATOM 659 N N . PRO A 1 81 ? 3.388 1.699 7.052 1.00 82.88 81 PRO A N 1
ATOM 660 C CA . PRO A 1 81 ? 2.941 0.431 7.638 1.00 82.88 81 PRO A CA 1
ATOM 661 C C . PRO A 1 81 ? 3.087 0.359 9.165 1.00 82.88 81 PRO A C 1
ATOM 663 O O . PRO A 1 81 ? 2.240 -0.219 9.846 1.00 82.88 81 PRO A O 1
ATOM 666 N N . GLY A 1 82 ? 4.143 0.961 9.722 1.00 83.06 82 GLY A N 1
ATOM 667 C CA . GLY A 1 82 ? 4.372 0.992 11.168 1.00 83.06 82 GLY A CA 1
ATOM 668 C C . GLY A 1 82 ? 3.382 1.889 11.912 1.00 83.06 82 GLY A C 1
ATOM 669 O O . GLY A 1 82 ? 2.866 1.503 12.960 1.00 83.06 82 GLY A O 1
ATOM 670 N N . GLU A 1 83 ? 3.081 3.066 11.361 1.00 89.38 83 GLU A N 1
ATOM 671 C CA . GLU A 1 83 ? 2.113 4.002 11.941 1.00 89.38 83 GLU A CA 1
ATOM 672 C C . GLU A 1 83 ? 0.690 3.457 11.863 1.00 89.38 83 GLU A C 1
ATOM 674 O O . GLU A 1 83 ? -0.029 3.502 12.862 1.00 89.38 83 GLU A O 1
ATOM 679 N N . SER A 1 84 ? 0.300 2.893 10.713 1.00 88.25 84 SER A N 1
ATOM 680 C CA . SER A 1 84 ? -1.019 2.283 10.545 1.00 88.25 84 SER A CA 1
ATOM 681 C C . SER A 1 84 ? -1.204 1.105 11.500 1.00 88.25 84 SER A C 1
ATOM 683 O O . SER A 1 84 ? -2.228 1.027 12.171 1.00 88.25 84 SER A O 1
ATOM 685 N N . SER A 1 85 ? -0.197 0.231 11.627 1.00 84.75 85 SER A N 1
ATOM 686 C CA . SER A 1 85 ? -0.242 -0.921 12.541 1.00 84.75 85 SER A CA 1
ATOM 687 C C . SER A 1 85 ? -0.359 -0.489 13.998 1.00 84.75 85 SER A C 1
ATOM 689 O O . SER A 1 85 ? -1.175 -1.031 14.738 1.00 84.75 85 SER A O 1
ATOM 691 N N . ARG A 1 86 ? 0.425 0.514 14.415 1.00 87.31 86 ARG A N 1
ATOM 692 C CA . ARG A 1 86 ? 0.354 1.053 15.775 1.00 87.31 86 ARG A CA 1
ATOM 693 C C . ARG A 1 86 ? -1.038 1.602 16.069 1.00 87.31 86 ARG A C 1
ATOM 695 O O . ARG A 1 86 ? -1.647 1.222 17.064 1.00 87.31 86 ARG A O 1
ATOM 702 N N . LEU A 1 87 ? -1.563 2.437 15.177 1.00 89.62 87 LEU A N 1
ATOM 703 C CA . LEU A 1 87 ? -2.877 3.046 15.347 1.00 89.62 87 LEU A CA 1
ATOM 704 C C . LEU A 1 87 ? -3.997 1.994 15.369 1.00 89.62 87 LEU A C 1
ATOM 706 O O . LEU A 1 87 ? -4.904 2.065 16.193 1.00 89.62 87 LEU A O 1
ATOM 710 N N . LEU A 1 88 ? -3.896 0.967 14.522 1.00 86.69 88 LEU A N 1
ATOM 711 C CA . LEU A 1 88 ? -4.821 -0.166 14.496 1.00 86.69 88 LEU A CA 1
ATOM 712 C C . LEU A 1 88 ? -4.781 -1.037 15.750 1.00 86.69 88 LEU A C 1
ATOM 714 O O . LEU A 1 88 ? -5.743 -1.763 15.974 1.00 86.69 88 LEU A O 1
ATOM 718 N N . ILE A 1 89 ? -3.711 -1.014 16.541 1.00 83.88 89 ILE A N 1
ATOM 719 C CA . ILE A 1 89 ? -3.607 -1.785 17.788 1.00 83.88 89 ILE A CA 1
ATOM 720 C C . ILE A 1 89 ? -4.024 -0.924 18.983 1.00 83.88 89 ILE A C 1
ATOM 722 O O . ILE A 1 89 ? -4.754 -1.389 19.857 1.00 83.88 89 ILE A O 1
ATOM 726 N N . GLU A 1 90 ? -3.568 0.327 19.013 1.00 86.06 90 GLU A N 1
ATOM 727 C CA . GLU A 1 90 ? -3.647 1.198 20.187 1.00 86.06 90 GLU A CA 1
ATOM 728 C C . GLU A 1 90 ? -4.937 2.024 20.244 1.00 86.06 90 GLU A C 1
ATOM 730 O O . GLU A 1 90 ? -5.428 2.289 21.339 1.00 86.06 90 GLU A O 1
ATOM 735 N N . SER A 1 91 ? -5.515 2.411 19.101 1.00 89.81 91 SER A N 1
ATOM 736 C CA . SER A 1 91 ? -6.673 3.314 19.086 1.00 89.81 91 SER A CA 1
ATOM 737 C C . SER A 1 91 ? -8.006 2.598 19.236 1.00 89.81 91 SER A C 1
ATOM 739 O O . SER A 1 91 ? -8.204 1.484 18.734 1.00 89.81 91 SER A O 1
ATOM 741 N N . ALA A 1 92 ? -8.952 3.273 19.886 1.00 91.62 92 ALA A N 1
ATOM 742 C CA . ALA A 1 92 ? -10.360 2.884 19.886 1.00 91.62 92 ALA A CA 1
ATOM 743 C C . ALA A 1 92 ? -11.033 3.224 18.543 1.00 91.62 92 ALA A C 1
ATOM 745 O O . ALA A 1 92 ? -10.496 3.992 17.739 1.00 91.62 92 ALA A O 1
ATOM 746 N N . ARG A 1 93 ? -12.233 2.676 18.302 1.00 89.12 93 ARG A N 1
ATOM 747 C CA . ARG A 1 93 ? -13.002 2.945 17.076 1.00 89.12 93 ARG A CA 1
ATOM 748 C C . ARG A 1 93 ? -13.235 4.444 16.917 1.00 89.12 93 ARG A C 1
ATOM 750 O O . ARG A 1 93 ? -12.915 5.019 15.886 1.00 89.12 93 ARG A O 1
ATOM 757 N N . GLU A 1 94 ? -13.739 5.088 17.957 1.00 91.12 94 GLU A N 1
ATOM 758 C CA . GLU A 1 94 ? -14.127 6.496 17.953 1.00 91.12 94 GLU A CA 1
ATOM 759 C C . GLU A 1 94 ? -12.936 7.415 17.655 1.00 91.12 94 GLU A C 1
ATOM 761 O O . GLU A 1 94 ? -13.089 8.417 16.966 1.00 91.12 94 GLU A O 1
ATOM 766 N N . GLU A 1 95 ? -11.737 7.058 18.118 1.00 92.19 95 GLU A N 1
ATOM 767 C CA . GLU A 1 95 ? -10.511 7.816 17.851 1.00 92.19 95 GLU A CA 1
ATOM 768 C C . GLU A 1 95 ? -10.071 7.715 16.389 1.00 92.19 95 GLU A C 1
ATOM 770 O O . GLU A 1 95 ? -9.644 8.715 15.811 1.00 92.19 95 GLU A O 1
ATOM 775 N N . LEU A 1 96 ? -10.200 6.532 15.778 1.00 91.56 96 LEU A N 1
ATOM 776 C CA . LEU A 1 96 ? -9.917 6.335 14.354 1.00 91.56 96 LEU A CA 1
ATOM 777 C C . LEU A 1 96 ? -10.870 7.164 13.490 1.00 91.56 96 LEU A C 1
ATOM 779 O O . LEU A 1 96 ? -10.428 7.882 12.595 1.00 91.56 96 LEU A O 1
ATOM 783 N N . PHE A 1 97 ? -12.165 7.115 13.803 1.00 92.44 97 PHE A N 1
ATOM 784 C CA . PHE A 1 97 ? -13.180 7.906 13.110 1.00 92.44 97 PHE A CA 1
ATOM 785 C C . PHE A 1 97 ? -12.964 9.404 13.311 1.00 92.44 97 PHE A C 1
ATOM 787 O O . PHE A 1 97 ? -12.949 10.152 12.341 1.00 92.44 97 PHE A O 1
ATOM 794 N N . LYS A 1 98 ? -12.680 9.847 14.537 1.00 91.88 98 LYS A N 1
ATOM 795 C CA . LYS A 1 98 ? -12.330 11.245 14.806 1.00 91.88 98 LYS A CA 1
ATOM 796 C C . LYS A 1 98 ? -11.108 11.697 14.009 1.00 91.88 98 LYS A C 1
ATOM 798 O O . LYS A 1 98 ? -11.031 12.831 13.556 1.00 91.88 98 LYS A O 1
ATOM 803 N N . ARG A 1 99 ? -10.122 10.822 13.832 1.00 89.88 99 ARG A N 1
ATOM 804 C CA . ARG A 1 99 ? -8.896 11.175 13.117 1.00 89.88 99 ARG A CA 1
ATOM 805 C C . ARG A 1 99 ? -9.098 11.295 11.609 1.00 89.88 99 ARG A C 1
ATOM 807 O O . ARG A 1 99 ? -8.503 12.186 11.016 1.00 89.88 99 ARG A O 1
ATOM 814 N N . PHE A 1 100 ? -9.878 10.406 10.998 1.00 91.56 100 PHE A N 1
ATOM 815 C CA . PHE A 1 100 ? -9.961 10.304 9.535 1.00 91.56 100 PHE A CA 1
ATOM 816 C C . PHE A 1 100 ? -11.286 10.786 8.936 1.00 91.56 100 PHE A C 1
ATOM 818 O O . PHE A 1 100 ? -11.319 11.117 7.756 1.00 91.56 100 PHE A O 1
ATOM 825 N N . CYS A 1 101 ? -12.352 10.880 9.731 1.00 84.25 101 CYS A N 1
ATOM 826 C CA . CYS A 1 101 ? -13.664 11.351 9.285 1.00 84.25 101 CYS A CA 1
ATOM 827 C C . CYS A 1 101 ? -13.956 12.801 9.711 1.00 84.25 101 CYS A C 1
ATOM 829 O O . CYS A 1 101 ? -14.663 13.492 8.984 1.00 84.25 101 CYS A O 1
ATOM 831 N N . ASP A 1 102 ? -13.384 13.301 10.820 1.00 71.69 102 ASP A N 1
ATOM 832 C CA . ASP A 1 102 ? -13.600 14.701 11.255 1.00 71.69 102 ASP A CA 1
ATOM 833 C C . ASP A 1 102 ? -12.678 15.711 10.544 1.00 71.69 102 ASP A C 1
ATOM 835 O O . ASP A 1 102 ? -12.851 16.923 10.681 1.00 71.69 102 ASP A O 1
ATOM 839 N N . LEU A 1 103 ? -11.715 15.245 9.742 1.00 58.00 103 LEU A N 1
ATOM 840 C CA . LEU A 1 103 ? -10.949 16.088 8.819 1.00 58.00 103 LEU A CA 1
ATOM 841 C C . LEU A 1 103 ? -11.749 16.331 7.528 1.00 58.00 103 LEU A C 1
ATOM 843 O O . LEU A 1 103 ? -11.276 16.054 6.430 1.00 58.00 103 LEU A O 1
ATOM 847 N N . THR A 1 104 ? -12.963 16.872 7.629 1.00 45.19 104 THR A N 1
ATOM 848 C CA . THR A 1 104 ? -13.534 17.608 6.493 1.00 45.19 104 THR A CA 1
ATOM 849 C C . THR A 1 104 ? -12.694 18.874 6.293 1.00 45.19 104 THR A C 1
ATOM 851 O O . THR A 1 104 ? -12.621 19.682 7.225 1.00 45.19 104 THR A O 1
ATOM 854 N N . PRO A 1 105 ? -12.044 19.072 5.130 1.00 42.44 105 PRO A N 1
ATOM 855 C CA . PRO A 1 105 ? -11.408 20.345 4.832 1.00 42.44 105 PRO A CA 1
ATOM 856 C C . PRO A 1 105 ? -12.486 21.436 4.805 1.00 42.44 105 PRO A C 1
ATOM 858 O O . PRO A 1 105 ? -13.553 21.233 4.222 1.00 42.44 105 PRO A O 1
ATOM 861 N N . GLN A 1 106 ? -12.209 22.564 5.464 1.00 34.03 106 GLN A N 1
ATOM 862 C CA . GLN A 1 106 ? -12.891 23.828 5.170 1.00 34.03 106 GLN A CA 1
ATOM 863 C C . GLN A 1 106 ? -12.495 24.317 3.778 1.00 34.03 106 GLN A C 1
ATOM 865 O O . GLN A 1 106 ? -11.317 24.106 3.405 1.00 34.03 106 GLN A O 1
#